Protein AF-A0A699ZE95-F1 (afdb_monomer_lite)

Sequence (61 aa):
MVVEAAAPAAPAAPAASAALVPVGHVWIQGDNLLHSLDSRVYGPVPAALLRGRVLYQAGPG

Structure (mmCIF, N/CA/C/O backbone):
data_AF-A0A699ZE95-F1
#
_entry.id   AF-A0A699ZE95-F1
#
loop_
_atom_site.group_PDB
_atom_site.id
_atom_site.type_symbol
_atom_site.label_atom_id
_atom_site.label_alt_id
_atom_site.label_comp_id
_atom_site.label_asym_id
_atom_site.label_entity_id
_atom_site.label_seq_id
_atom_site.pdbx_PDB_ins_code
_atom_site.Cartn_x
_atom_site.Cartn_y
_atom_site.Cartn_z
_atom_site.occupancy
_atom_site.B_iso_or_equiv
_atom_site.auth_seq_id
_atom_site.auth_comp_id
_atom_site.auth_asym_id
_atom_site.auth_atom_id
_atom_site.pdbx_PDB_model_num
ATOM 1 N N . MET A 1 1 ? -34.487 4.367 -13.401 1.00 33.38 1 MET A N 1
ATOM 2 C CA . MET A 1 1 ? -33.304 4.004 -14.206 1.00 33.38 1 MET A CA 1
ATOM 3 C C . MET A 1 1 ? -32.896 5.249 -14.972 1.00 33.38 1 MET A C 1
ATOM 5 O O . MET A 1 1 ? -33.410 5.488 -16.052 1.00 33.38 1 MET A O 1
ATOM 9 N N . VAL A 1 2 ? -32.106 6.115 -14.341 1.00 34.72 2 VAL A N 1
ATOM 10 C CA . VAL A 1 2 ? -31.609 7.338 -14.980 1.00 34.72 2 VAL A CA 1
ATOM 11 C C . VAL A 1 2 ? -30.161 7.060 -15.346 1.00 34.72 2 VAL A C 1
ATOM 13 O O . VAL A 1 2 ? -29.360 6.715 -14.481 1.00 34.72 2 VAL A O 1
ATOM 16 N N . VAL A 1 3 ? -29.884 7.113 -16.643 1.00 39.75 3 VAL A N 1
ATOM 17 C CA . VAL A 1 3 ? -28.538 7.091 -17.205 1.00 39.75 3 VAL A CA 1
ATOM 18 C C . VAL A 1 3 ? -27.965 8.487 -16.974 1.00 39.75 3 VAL A C 1
ATOM 20 O O . VAL A 1 3 ? -28.494 9.451 -17.518 1.00 39.75 3 VAL A O 1
ATOM 23 N N . GLU A 1 4 ? -26.935 8.612 -16.142 1.00 35.22 4 GLU A N 1
ATOM 24 C CA . GLU A 1 4 ? -26.186 9.866 -16.003 1.00 35.22 4 GLU A CA 1
ATOM 25 C C . GLU A 1 4 ? -25.104 9.884 -17.088 1.00 35.22 4 GLU A C 1
ATOM 27 O O . GLU A 1 4 ? -24.119 9.146 -17.038 1.00 35.22 4 GLU A O 1
ATOM 32 N N . ALA A 1 5 ? -25.360 10.675 -18.128 1.00 45.47 5 ALA A N 1
ATOM 33 C CA . ALA A 1 5 ? -24.396 11.038 -19.151 1.00 45.47 5 ALA A CA 1
ATOM 34 C C . ALA A 1 5 ? -23.655 12.297 -18.677 1.00 45.47 5 ALA A C 1
ATOM 36 O O . ALA A 1 5 ? -24.259 13.361 -18.563 1.00 45.47 5 ALA A O 1
ATOM 37 N N . ALA A 1 6 ? -22.355 12.188 -18.403 1.00 44.91 6 ALA A N 1
ATOM 38 C CA . ALA A 1 6 ? -21.543 13.329 -17.987 1.00 44.91 6 ALA A CA 1
ATOM 39 C C . ALA A 1 6 ? -21.277 14.291 -19.170 1.00 44.91 6 ALA A C 1
ATOM 41 O O . ALA A 1 6 ? -20.724 13.895 -20.197 1.00 44.91 6 ALA A O 1
ATOM 42 N N . ALA A 1 7 ? -21.688 15.554 -19.006 1.00 50.91 7 ALA A N 1
ATOM 43 C CA . ALA A 1 7 ? -21.492 16.693 -19.916 1.00 50.91 7 ALA A CA 1
ATOM 44 C C . ALA A 1 7 ? -20.056 17.301 -19.808 1.00 50.91 7 ALA A C 1
ATOM 46 O O . ALA A 1 7 ? -19.304 16.912 -18.915 1.00 50.91 7 ALA A O 1
ATOM 47 N N . PRO A 1 8 ? -19.625 18.203 -20.723 1.00 59.91 8 PRO A N 1
ATOM 48 C CA . PRO A 1 8 ? -18.262 18.222 -21.271 1.00 59.91 8 PRO A CA 1
ATOM 49 C C . PRO A 1 8 ? -17.206 18.965 -20.435 1.00 59.91 8 PRO A C 1
ATOM 51 O O . PRO A 1 8 ? -17.488 19.916 -19.709 1.00 59.91 8 PRO A O 1
ATOM 54 N N . ALA A 1 9 ? -15.953 18.532 -20.605 1.00 55.69 9 ALA A N 1
ATOM 55 C CA . ALA A 1 9 ? -14.767 19.024 -19.912 1.00 55.69 9 ALA A CA 1
ATOM 56 C C . ALA A 1 9 ? -14.330 20.434 -20.358 1.00 55.69 9 ALA A C 1
ATOM 58 O O . ALA A 1 9 ? -14.171 20.708 -21.548 1.00 55.69 9 ALA A O 1
ATOM 59 N N . ALA A 1 10 ? -14.049 21.304 -19.384 1.00 51.19 10 ALA A N 1
ATOM 60 C CA . ALA A 1 10 ? -13.218 22.495 -19.571 1.00 51.19 10 ALA A CA 1
ATOM 61 C C . ALA A 1 10 ? -11.747 22.090 -19.840 1.00 51.19 10 ALA A C 1
ATOM 63 O O .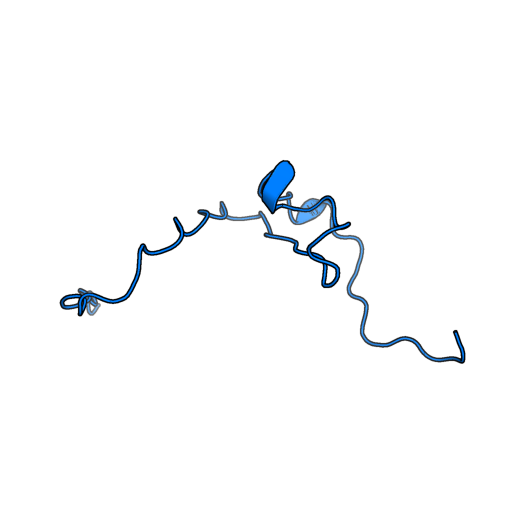 ALA A 1 10 ? -11.316 21.039 -19.356 1.00 51.19 10 ALA A O 1
ATOM 64 N N . PRO A 1 11 ? -10.939 22.885 -20.572 1.00 66.50 11 PRO A N 1
ATOM 65 C CA . PRO A 1 11 ? -9.565 22.504 -20.887 1.00 66.50 11 PRO A CA 1
ATOM 66 C C . PRO A 1 11 ? -8.644 22.837 -19.703 1.00 66.50 11 PRO A C 1
ATOM 68 O O . PRO A 1 11 ? -8.307 23.998 -19.483 1.00 66.50 11 PRO A O 1
ATOM 71 N N . ALA A 1 12 ? -8.234 21.831 -18.925 1.00 49.97 12 ALA A N 1
ATOM 72 C CA . ALA A 1 12 ? -7.357 22.017 -17.767 1.00 49.97 12 ALA A CA 1
ATOM 73 C C . ALA A 1 12 ? -6.283 20.919 -17.687 1.00 49.97 12 ALA A C 1
ATOM 75 O O . ALA A 1 12 ? -6.577 19.811 -17.252 1.00 49.97 12 ALA A O 1
ATOM 76 N N . ALA A 1 13 ? -5.046 21.285 -18.062 1.00 51.75 13 ALA A N 1
ATOM 77 C CA . ALA A 1 13 ? -3.796 20.512 -17.949 1.00 51.75 13 ALA A CA 1
ATOM 78 C C . ALA A 1 13 ? -3.786 19.152 -18.692 1.00 51.75 13 ALA A C 1
ATOM 80 O O . ALA A 1 13 ? -4.841 18.577 -18.945 1.00 51.75 13 ALA A O 1
ATOM 81 N N . PRO A 1 14 ? -2.623 18.605 -19.109 1.00 45.97 14 PRO A N 1
ATOM 82 C CA . PRO A 1 14 ? -2.586 17.237 -19.619 1.00 45.97 14 PRO A CA 1
ATOM 83 C C . PRO A 1 14 ? -3.102 16.319 -18.509 1.00 45.97 14 PRO A C 1
ATOM 85 O O . PRO A 1 14 ? -2.432 16.125 -17.495 1.00 45.97 14 PRO A O 1
ATOM 88 N N . ALA A 1 15 ? -4.332 15.828 -18.668 1.00 51.28 15 ALA A N 1
ATOM 89 C CA . ALA A 1 15 ? -4.961 14.935 -17.718 1.00 51.28 15 ALA A CA 1
ATOM 90 C C . ALA A 1 15 ? -4.050 13.716 -17.587 1.00 51.28 15 ALA A C 1
ATOM 92 O O . ALA A 1 15 ? -3.877 12.962 -18.547 1.00 51.28 15 ALA A O 1
ATOM 93 N N . ALA A 1 16 ? -3.414 13.565 -16.423 1.00 54.28 16 ALA A N 1
ATOM 94 C CA . ALA A 1 16 ? -2.671 12.363 -16.097 1.00 54.28 16 ALA A CA 1
ATOM 95 C C . ALA A 1 16 ? -3.590 11.180 -16.407 1.00 54.28 16 ALA A C 1
ATOM 97 O O . ALA A 1 16 ? -4.730 11.153 -15.941 1.00 54.28 16 ALA A O 1
ATOM 98 N N . SER A 1 17 ? -3.138 10.261 -17.261 1.00 59.75 17 SER A N 1
ATOM 99 C CA . SER A 1 17 ? -3.929 9.103 -17.662 1.00 59.75 17 SER A CA 1
ATOM 100 C C . SER A 1 17 ? -4.383 8.374 -16.401 1.00 59.75 17 SER A C 1
ATOM 102 O O . SER A 1 17 ? -3.555 7.792 -15.697 1.00 59.75 17 SER A O 1
ATOM 104 N N . ALA A 1 18 ? -5.672 8.463 -16.076 1.00 67.75 18 ALA A N 1
ATOM 105 C CA . ALA A 1 18 ? -6.216 7.831 -14.888 1.00 67.75 18 ALA A CA 1
ATOM 106 C C . ALA A 1 18 ? -5.995 6.319 -15.013 1.00 67.75 18 ALA A C 1
ATOM 108 O O . ALA A 1 18 ? -6.493 5.689 -15.948 1.00 67.75 18 ALA A O 1
ATOM 109 N N . ALA A 1 19 ? -5.201 5.742 -14.109 1.00 75.25 19 ALA A N 1
ATOM 110 C CA . ALA A 1 19 ? -4.940 4.312 -14.118 1.00 75.25 19 ALA A CA 1
ATOM 111 C C . ALA A 1 19 ? -6.241 3.564 -13.794 1.00 75.25 19 ALA A C 1
ATOM 113 O O . ALA A 1 19 ? -6.848 3.776 -12.743 1.00 75.25 19 ALA A O 1
ATOM 114 N N . LEU A 1 20 ? -6.681 2.696 -14.706 1.00 86.62 20 LEU A N 1
ATOM 115 C CA . LEU A 1 20 ? -7.856 1.855 -14.493 1.0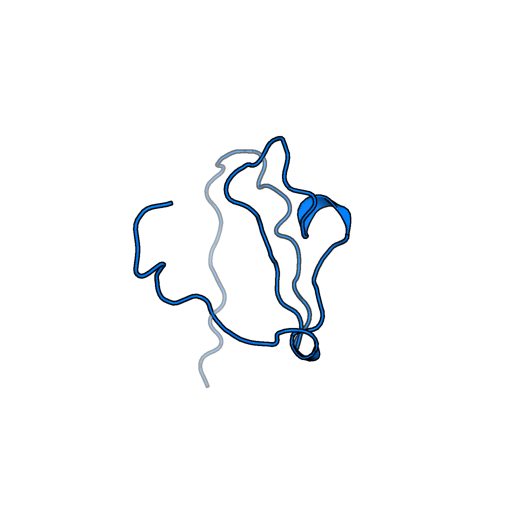0 86.62 20 LEU A CA 1
ATOM 116 C C . LEU A 1 20 ? -7.511 0.746 -13.491 1.00 86.62 20 LEU A C 1
ATOM 118 O O . LEU A 1 20 ? -6.605 -0.052 -13.731 1.00 86.62 20 LEU A O 1
ATOM 122 N N . VAL A 1 21 ? -8.244 0.685 -12.377 1.00 89.00 21 VAL A N 1
ATOM 123 C CA . VAL A 1 21 ? -8.113 -0.370 -11.361 1.00 89.00 21 VAL A CA 1
ATOM 124 C C . VAL A 1 21 ? -9.195 -1.426 -11.608 1.00 89.00 21 VAL A C 1
ATOM 126 O O . VAL A 1 21 ? -10.380 -1.109 -11.484 1.00 89.00 21 VAL A O 1
ATOM 129 N N . PRO A 1 22 ? -8.833 -2.673 -11.965 1.00 90.25 22 PRO A N 1
ATOM 130 C CA . PRO A 1 22 ? -9.809 -3.739 -12.159 1.00 90.25 22 PRO A CA 1
ATOM 131 C C . PRO A 1 22 ? -10.593 -4.051 -10.880 1.00 90.25 22 PRO A C 1
ATOM 133 O O . PRO A 1 22 ? -10.098 -3.873 -9.765 1.00 90.25 22 PRO A O 1
ATOM 136 N N . VAL A 1 23 ? -11.802 -4.596 -11.029 1.00 90.44 23 VAL A N 1
ATOM 137 C CA . VAL A 1 23 ? -12.593 -5.075 -9.885 1.00 90.44 23 VAL A CA 1
ATOM 138 C C . VAL A 1 23 ? -11.783 -6.113 -9.097 1.00 90.44 23 VAL A C 1
ATOM 140 O O . VAL A 1 23 ? -11.140 -6.992 -9.671 1.00 90.44 23 VAL A O 1
ATOM 143 N N . GLY A 1 24 ? -11.777 -5.984 -7.769 1.00 89.81 24 GLY A N 1
ATOM 144 C CA . GLY A 1 24 ? -10.994 -6.850 -6.882 1.00 89.81 24 GLY A CA 1
ATOM 145 C C . GLY A 1 24 ? -9.507 -6.493 -6.786 1.00 89.81 24 GLY A C 1
ATOM 146 O O . GLY A 1 24 ? -8.764 -7.217 -6.125 1.00 89.81 24 GLY A O 1
ATOM 147 N N . HIS A 1 25 ? -9.069 -5.393 -7.403 1.00 92.44 25 HIS A N 1
ATOM 148 C CA . HIS A 1 25 ? -7.727 -4.840 -7.237 1.00 92.44 25 HIS A CA 1
ATOM 149 C C . HIS A 1 25 ? -7.764 -3.517 -6.477 1.00 92.44 25 HIS A C 1
ATOM 151 O O . HIS A 1 25 ? -8.792 -2.847 -6.387 1.00 92.44 25 HIS A O 1
ATOM 157 N N . VAL A 1 26 ? -6.614 -3.147 -5.929 1.00 90.69 26 VAL A N 1
ATOM 158 C CA . VAL A 1 26 ? -6.386 -1.875 -5.254 1.00 90.69 26 VAL A CA 1
ATOM 159 C C . VAL A 1 26 ? -5.170 -1.185 -5.853 1.00 90.69 26 VAL A C 1
ATOM 161 O O . VAL A 1 26 ? -4.194 -1.830 -6.238 1.00 90.69 26 VAL A O 1
ATOM 164 N N . TRP A 1 27 ? -5.233 0.139 -5.927 1.00 90.69 27 TRP A N 1
ATOM 165 C CA . TRP A 1 27 ? -4.074 0.970 -6.221 1.00 90.69 27 TRP A CA 1
ATOM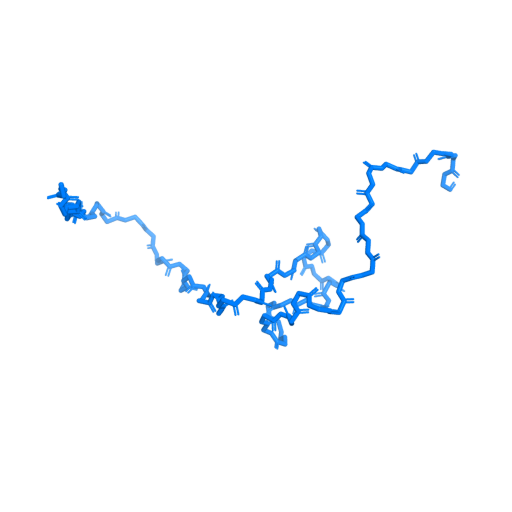 166 C C . TRP A 1 27 ? -3.426 1.385 -4.905 1.00 90.69 27 TRP A C 1
ATOM 168 O O . TRP A 1 27 ? -4.104 1.937 -4.037 1.00 90.69 27 TRP A O 1
ATOM 178 N N . ILE A 1 28 ? -2.135 1.110 -4.749 1.00 90.12 28 ILE A N 1
ATOM 179 C CA . ILE A 1 28 ? -1.378 1.454 -3.546 1.00 90.12 28 ILE A CA 1
ATOM 180 C C . ILE A 1 28 ? -0.310 2.461 -3.944 1.00 90.12 28 ILE A C 1
ATOM 182 O O . ILE A 1 28 ? 0.413 2.257 -4.917 1.00 90.12 28 ILE A O 1
ATOM 186 N N . GLN A 1 29 ? -0.209 3.545 -3.186 1.00 91.00 29 GLN A N 1
ATOM 187 C CA . GLN A 1 29 ? 0.814 4.563 -3.361 1.00 91.00 29 GLN A CA 1
ATOM 188 C C . GLN A 1 29 ? 1.415 4.890 -1.999 1.00 91.00 29 GLN A C 1
ATOM 190 O O . GLN A 1 29 ? 0.678 5.058 -1.026 1.00 91.00 29 GLN A O 1
ATOM 195 N N . GLY A 1 30 ? 2.742 4.946 -1.934 1.00 89.19 30 GLY A N 1
ATOM 196 C CA . GLY A 1 30 ? 3.425 5.425 -0.739 1.00 89.19 30 GLY A CA 1
ATOM 197 C C . GLY A 1 30 ? 3.432 6.951 -0.673 1.00 89.19 30 GLY A C 1
ATOM 198 O O . GLY A 1 30 ? 3.338 7.641 -1.688 1.00 89.19 30 GLY A O 1
ATOM 199 N N . ASP A 1 31 ? 3.559 7.484 0.532 1.00 86.88 31 ASP A N 1
ATOM 200 C CA . ASP A 1 31 ? 3.688 8.916 0.807 1.00 86.88 31 ASP A CA 1
ATOM 201 C C . ASP A 1 31 ? 5.062 9.476 0.390 1.00 86.88 31 ASP A C 1
ATOM 203 O O . ASP A 1 31 ? 5.162 10.621 -0.056 1.00 86.88 31 ASP A O 1
ATOM 207 N N . ASN A 1 32 ? 6.121 8.662 0.442 1.00 87.75 32 ASN A N 1
ATOM 208 C CA . ASN A 1 32 ? 7.445 9.018 -0.071 1.00 87.75 32 ASN A CA 1
ATOM 209 C C . ASN A 1 32 ? 7.556 8.766 -1.581 1.00 87.75 32 ASN A C 1
ATOM 211 O O . ASN A 1 32 ? 8.195 7.818 -2.044 1.00 87.75 32 ASN A O 1
ATOM 215 N N . LEU A 1 33 ? 6.970 9.671 -2.364 1.00 81.62 33 LEU A N 1
ATOM 216 C CA . LEU A 1 33 ? 6.855 9.548 -3.819 1.00 81.62 33 LEU A CA 1
ATOM 217 C C . LEU A 1 33 ? 8.161 9.198 -4.551 1.00 81.62 33 LEU A C 1
ATOM 219 O O . LEU A 1 33 ? 8.085 8.535 -5.585 1.00 81.62 33 LEU A O 1
ATOM 223 N N . LEU A 1 34 ? 9.319 9.633 -4.044 1.00 84.06 34 LEU A N 1
ATOM 224 C CA . LEU A 1 34 ? 10.630 9.429 -4.673 1.00 84.06 34 LEU A CA 1
ATOM 225 C C . LEU A 1 34 ? 11.246 8.055 -4.382 1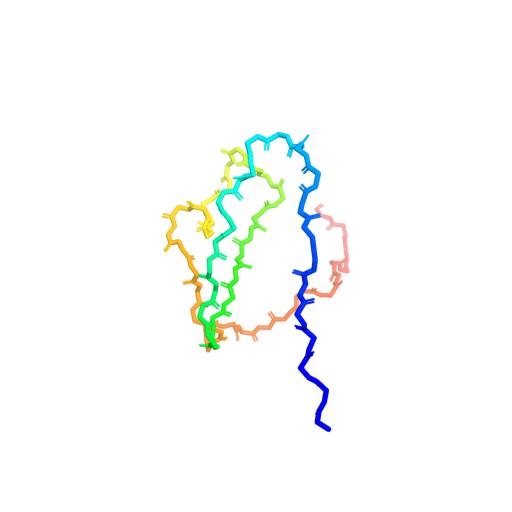.00 84.06 34 LEU A C 1
ATOM 227 O O . LEU A 1 34 ? 12.052 7.577 -5.173 1.00 84.06 34 LEU A O 1
ATOM 231 N N . HIS A 1 35 ? 10.877 7.428 -3.265 1.00 83.69 35 HIS A N 1
ATOM 232 C CA . HIS A 1 35 ? 11.477 6.167 -2.812 1.00 83.69 35 HIS A CA 1
ATOM 233 C C . HIS A 1 35 ? 10.464 5.027 -2.674 1.00 83.69 35 HIS A C 1
ATOM 235 O O . HIS A 1 35 ? 10.836 3.907 -2.329 1.00 83.69 35 HIS A O 1
ATOM 241 N N . SER A 1 36 ? 9.183 5.281 -2.937 1.00 84.19 36 SER A N 1
ATOM 242 C CA . SER A 1 36 ? 8.157 4.245 -2.925 1.00 84.19 36 SER A CA 1
ATOM 243 C C . SER A 1 36 ? 8.142 3.462 -4.234 1.00 84.19 36 SER A C 1
ATOM 245 O O . SER A 1 36 ? 7.885 4.009 -5.305 1.00 84.19 36 SER A O 1
ATOM 247 N N . LEU A 1 37 ? 8.365 2.153 -4.121 1.00 86.06 37 LEU A N 1
ATOM 248 C CA . LEU A 1 37 ? 8.081 1.181 -5.169 1.00 86.06 37 LEU A CA 1
ATOM 249 C C . LEU A 1 37 ? 6.638 0.707 -4.971 1.00 86.06 37 LEU A C 1
ATOM 251 O O . LEU A 1 37 ? 6.347 -0.116 -4.103 1.00 86.06 37 LEU A O 1
ATOM 255 N N . ASP A 1 38 ? 5.726 1.295 -5.735 1.00 89.19 38 ASP A N 1
ATOM 256 C CA . ASP A 1 38 ? 4.286 1.143 -5.543 1.00 89.19 38 ASP A CA 1
ATOM 257 C C . ASP A 1 38 ? 3.543 0.903 -6.870 1.00 89.19 38 ASP A C 1
ATOM 259 O O . ASP A 1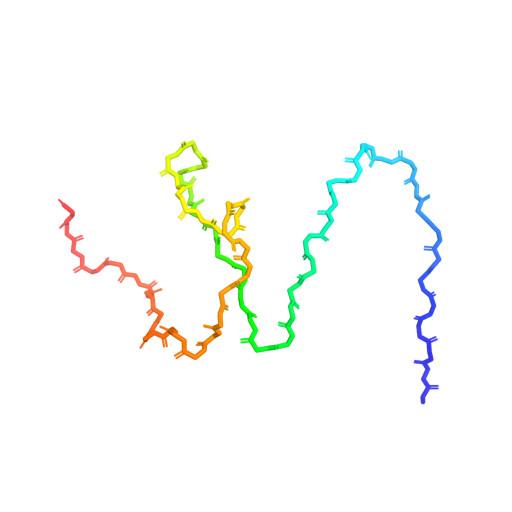 38 ? 4.171 0.597 -7.891 1.00 89.19 38 ASP A O 1
ATOM 263 N N . SER A 1 39 ? 2.210 1.006 -6.877 1.00 89.31 39 SER A N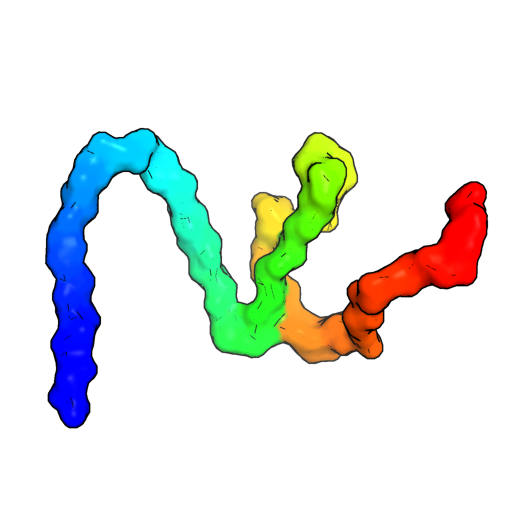 1
ATOM 264 C CA . SER A 1 39 ? 1.398 0.716 -8.064 1.00 89.31 39 SER A CA 1
ATOM 265 C C . SER A 1 39 ? 1.751 1.573 -9.282 1.00 89.31 39 SER A C 1
ATOM 267 O O . SER A 1 39 ? 1.448 1.166 -10.402 1.00 89.31 39 SER A O 1
ATOM 269 N N . ARG A 1 40 ? 2.465 2.697 -9.115 1.00 86.56 40 ARG A N 1
ATOM 270 C CA . ARG A 1 40 ? 3.019 3.472 -10.240 1.00 86.56 40 ARG A CA 1
ATOM 271 C C . ARG A 1 40 ? 4.021 2.673 -11.079 1.00 86.56 40 ARG A C 1
ATOM 273 O O . ARG A 1 40 ? 4.202 2.989 -12.250 1.00 86.56 40 ARG A O 1
ATOM 280 N N . VAL A 1 41 ? 4.672 1.673 -10.482 1.00 87.50 41 VAL A N 1
ATOM 281 C CA . VAL A 1 41 ? 5.704 0.847 -11.122 1.00 87.50 41 VAL A CA 1
ATOM 282 C C . VAL A 1 41 ? 5.148 -0.513 -11.541 1.00 87.50 41 VAL A C 1
ATOM 284 O O . VAL A 1 41 ? 5.322 -0.904 -12.691 1.00 87.50 41 VAL A O 1
ATOM 287 N N . TYR A 1 42 ? 4.476 -1.237 -10.637 1.00 87.56 42 TYR A N 1
ATOM 288 C CA . TYR A 1 42 ? 3.997 -2.607 -10.904 1.00 87.56 42 TYR A CA 1
ATOM 289 C C . TYR A 1 42 ? 2.495 -2.718 -11.208 1.00 87.56 42 TYR A C 1
ATOM 291 O O . TYR A 1 42 ? 2.016 -3.805 -11.523 1.00 87.56 42 TYR A O 1
ATOM 299 N N . GLY A 1 43 ? 1.739 -1.621 -11.129 1.00 90.06 43 GLY A N 1
ATOM 300 C CA . GLY A 1 43 ? 0.300 -1.607 -11.385 1.00 90.06 43 GLY A CA 1
ATOM 301 C C . GLY A 1 43 ? -0.579 -1.991 -10.181 1.00 90.06 43 GLY A C 1
ATOM 302 O O . GLY A 1 43 ? -0.124 -2.029 -9.033 1.00 90.06 43 GLY A O 1
ATOM 303 N N . PRO A 1 44 ? -1.882 -2.222 -10.412 1.00 89.50 44 PRO A N 1
ATOM 304 C CA . PRO A 1 44 ? -2.837 -2.572 -9.361 1.00 89.50 44 PRO A CA 1
ATOM 305 C C . PRO A 1 44 ? -2.532 -3.923 -8.697 1.00 89.50 44 PRO A C 1
ATOM 307 O O . PRO A 1 44 ? -2.142 -4.879 -9.363 1.00 89.50 44 PRO A O 1
ATOM 310 N N . VAL A 1 45 ? -2.781 -4.031 -7.390 1.00 87.94 45 VAL A N 1
ATOM 311 C CA . VAL A 1 45 ? -2.530 -5.246 -6.592 1.00 87.94 45 VAL A CA 1
ATOM 312 C C . VAL A 1 45 ? -3.846 -5.967 -6.292 1.00 87.94 45 VAL A C 1
ATOM 314 O O . VAL A 1 45 ? -4.814 -5.300 -5.926 1.00 87.94 45 VAL A O 1
ATOM 317 N N . PRO A 1 46 ? -3.920 -7.307 -6.379 1.00 91.50 46 PRO A N 1
ATOM 318 C CA . PRO A 1 46 ? -5.099 -8.052 -5.946 1.00 91.50 46 PRO A CA 1
ATOM 319 C C . PRO A 1 46 ? -5.430 -7.786 -4.471 1.00 91.50 46 PRO A C 1
ATOM 321 O O . PRO A 1 46 ? -4.597 -7.999 -3.588 1.00 91.50 46 PRO A O 1
ATOM 324 N N . ALA A 1 47 ? -6.671 -7.385 -4.183 1.00 91.56 47 ALA A N 1
ATOM 325 C CA . ALA A 1 47 ? -7.123 -7.081 -2.823 1.00 91.56 47 ALA A CA 1
ATOM 326 C C . ALA A 1 47 ? -7.032 -8.297 -1.881 1.00 91.56 47 ALA A C 1
ATOM 328 O O . ALA A 1 47 ? -6.889 -8.134 -0.673 1.00 91.56 47 ALA A O 1
ATOM 329 N N . ALA A 1 48 ? -7.046 -9.515 -2.433 1.00 91.25 48 ALA A N 1
ATOM 330 C CA . ALA A 1 48 ? -6.873 -10.764 -1.691 1.00 91.25 48 ALA A CA 1
ATOM 331 C C . ALA A 1 48 ? -5.513 -10.881 -0.970 1.00 91.25 48 ALA A C 1
ATOM 333 O O . ALA A 1 48 ? -5.375 -11.701 -0.067 1.00 91.25 48 ALA A O 1
ATOM 334 N N . LEU A 1 49 ? -4.512 -10.075 -1.347 1.00 89.94 49 LEU A N 1
ATOM 335 C CA . LEU A 1 49 ? -3.200 -10.050 -0.689 1.00 89.94 49 LEU A CA 1
ATOM 336 C C . LEU A 1 49 ? -3.165 -9.152 0.559 1.00 89.94 49 LEU A C 1
ATOM 338 O O . LEU A 1 49 ? -2.193 -9.185 1.318 1.00 89.94 49 LEU A O 1
ATOM 342 N N . LEU A 1 50 ? -4.204 -8.343 0.786 1.00 88.31 50 LEU A N 1
ATOM 343 C CA . LEU A 1 50 ? -4.267 -7.434 1.924 1.00 88.31 50 LEU A CA 1
ATOM 344 C C . LEU A 1 50 ? -4.512 -8.219 3.216 1.00 88.31 50 LEU A C 1
ATOM 346 O O . LEU A 1 50 ? -5.535 -8.876 3.380 1.00 88.31 50 LEU A O 1
ATOM 350 N N . ARG A 1 51 ? -3.574 -8.117 4.163 1.00 92.19 51 ARG A N 1
ATOM 351 C CA . ARG A 1 51 ? -3.671 -8.792 5.470 1.00 92.19 51 ARG A CA 1
ATOM 352 C C . ARG A 1 51 ? -4.431 -7.986 6.521 1.00 92.19 51 ARG A C 1
ATOM 354 O O . ARG A 1 51 ? -4.959 -8.561 7.464 1.00 92.19 51 ARG A O 1
ATOM 361 N N . GLY A 1 52 ? -4.459 -6.663 6.392 1.00 87.12 52 GLY A N 1
ATOM 362 C CA . GLY A 1 52 ? -5.072 -5.782 7.379 1.00 87.12 52 GLY A CA 1
ATOM 363 C C . GLY A 1 52 ? -4.885 -4.306 7.047 1.00 87.12 52 GLY A C 1
ATOM 364 O O . GLY A 1 52 ? -4.242 -3.953 6.059 1.00 87.12 52 GLY A O 1
ATOM 365 N N . ARG A 1 53 ? -5.462 -3.446 7.889 1.00 88.31 53 ARG A N 1
ATOM 366 C CA . ARG A 1 53 ? -5.393 -1.985 7.780 1.00 88.31 53 ARG A CA 1
ATOM 367 C C . ARG A 1 53 ? -4.660 -1.419 8.990 1.00 88.31 53 ARG A C 1
ATOM 369 O O . ARG A 1 53 ? -5.031 -1.712 10.123 1.00 88.31 53 ARG A O 1
ATOM 376 N N . VAL A 1 54 ? -3.663 -0.574 8.749 1.00 86.44 54 VAL A N 1
ATOM 377 C CA . VAL A 1 54 ? -3.040 0.228 9.808 1.00 86.44 54 VAL A CA 1
ATOM 378 C C . VAL A 1 54 ? -3.999 1.365 10.162 1.00 86.44 54 VAL A C 1
ATOM 380 O O . VAL A 1 54 ? -4.403 2.125 9.283 1.00 86.44 54 VAL A O 1
ATOM 383 N N . LEU A 1 55 ? -4.414 1.445 11.428 1.00 87.75 55 LEU A N 1
ATOM 384 C CA . LEU A 1 55 ? -5.312 2.501 11.913 1.00 87.75 55 LEU A CA 1
ATOM 385 C C . LEU A 1 55 ? -4.524 3.677 12.496 1.00 87.75 55 LEU A C 1
ATOM 387 O O . LEU A 1 55 ? -4.821 4.824 12.182 1.00 87.75 55 LEU A O 1
ATOM 391 N N . TYR A 1 56 ? -3.525 3.385 13.328 1.00 87.81 56 TYR A N 1
ATOM 392 C CA . TYR A 1 56 ? -2.591 4.346 13.914 1.00 87.81 56 TYR A CA 1
ATOM 393 C C . TYR A 1 56 ? -1.406 3.594 14.544 1.00 87.81 56 TYR A C 1
ATOM 395 O O . TYR A 1 56 ? -1.535 2.424 14.911 1.00 87.81 56 TYR A O 1
ATOM 403 N N . GLN A 1 57 ? -0.257 4.260 14.681 1.00 84.00 57 GLN A N 1
ATOM 404 C CA . GLN A 1 57 ? 0.874 3.766 15.470 1.00 84.00 57 GLN A CA 1
ATOM 405 C C . GLN A 1 57 ? 0.704 4.224 16.924 1.00 84.00 57 GLN A C 1
ATOM 407 O O . GLN A 1 57 ? 0.644 5.418 17.201 1.00 84.00 57 GLN A O 1
ATOM 412 N N . ALA A 1 58 ? 0.605 3.275 17.855 1.00 82.31 58 ALA A N 1
ATOM 413 C CA . ALA A 1 58 ? 0.429 3.540 19.281 1.00 82.31 58 ALA A CA 1
ATOM 414 C C . ALA A 1 58 ? 1.779 3.474 20.020 1.00 82.31 58 ALA A C 1
ATOM 416 O O . ALA A 1 58 ? 2.047 2.509 20.729 1.00 82.31 58 ALA A O 1
ATOM 417 N N . GLY A 1 59 ? 2.663 4.455 19.824 1.00 79.00 59 GLY A N 1
ATOM 418 C CA . GLY A 1 59 ? 3.931 4.514 20.565 1.00 79.00 59 GLY A CA 1
ATOM 419 C C . GLY A 1 59 ? 4.963 5.474 19.969 1.00 79.00 59 GLY A C 1
ATOM 420 O O . GLY A 1 59 ? 4.758 5.947 18.849 1.00 79.00 59 GLY A O 1
ATOM 421 N N . PRO A 1 60 ? 6.058 5.775 20.697 1.00 71.94 60 PRO A N 1
ATOM 422 C CA . PRO A 1 60 ? 7.173 6.533 20.141 1.00 71.94 60 PRO A CA 1
ATOM 423 C C . PRO A 1 60 ? 7.886 5.680 19.081 1.00 71.94 60 PRO A C 1
ATOM 425 O O . PRO A 1 60 ? 8.060 4.474 19.272 1.00 71.94 60 PRO A O 1
ATOM 428 N N . GLY A 1 61 ? 8.200 6.305 17.945 1.00 62.38 61 GLY A N 1
ATOM 429 C CA . GLY A 1 61 ? 8.956 5.701 16.845 1.00 62.38 61 GLY A CA 1
ATOM 430 C C . GLY A 1 61 ? 10.446 5.603 17.126 1.00 62.38 61 GLY A C 1
ATOM 431 O O . GLY A 1 61 ? 10.935 6.364 17.991 1.00 62.38 61 GLY A O 1
#

Secondary structure (DSSP, 8-state):
-----PPPPP--S----PPP--TTEE----S-TTT--SHHHH--EEGGG---------S--

InterPro domains:
  IPR019533 Peptidase S26 [PF10502] (17-54)
  IPR019533 Peptidase S26 [cd06530] (26-54)
  IPR019758 Peptidase S26A, signal peptidase I, conserved site [PS00761] (26-39)
  IPR036286 LexA/Signal peptidase-like superfamily [SSF51306] (20-56)
  IPR052064 Mitochondrial Inner Membrane Protease Subunit 1 [PTHR12383] (17-57)

Organism: Haematococcus lacustris (NCBI:txid44745)

Foldseek 3Di:
DDDDDDDDDDDDDPPDPPADADPQWDFDDDPPNVPDPGCVPVNTHGVVPDPDDDPDDDDDD

pLDDT: mean 75.86, std 18.24, range [33.38, 92.44]

Radius of gyration: 17.33 Å; chains: 1; bounding box: 45×33×42 Å